Protein AF-A0A9D6KKL0-F1 (afdb_monomer_lite)

Radius of gyration: 24.65 Å; chains: 1; bounding box: 35×60×78 Å

Structure (mmCIF, N/CA/C/O backbone):
data_AF-A0A9D6KKL0-F1
#
_entry.id   AF-A0A9D6KKL0-F1
#
loop_
_atom_site.group_PDB
_atom_site.id
_atom_site.type_symbol
_atom_site.label_atom_id
_atom_site.label_alt_id
_atom_site.label_comp_id
_atom_site.label_asym_id
_atom_site.label_entity_id
_atom_site.label_seq_id
_atom_site.pdbx_PDB_ins_code
_atom_site.Cartn_x
_atom_site.Cartn_y
_atom_site.Cartn_z
_atom_site.occupancy
_atom_site.B_iso_or_equiv
_atom_site.auth_seq_id
_atom_site.auth_comp_id
_atom_site.auth_asym_id
_atom_site.auth_atom_id
_atom_site.pdbx_PDB_model_num
ATOM 1 N N . MET A 1 1 ? -2.395 -22.026 24.643 1.00 29.67 1 MET A N 1
ATOM 2 C CA . MET A 1 1 ? -3.433 -21.371 23.822 1.00 29.67 1 MET A CA 1
ATOM 3 C C . MET A 1 1 ? -2.713 -20.433 22.863 1.00 29.67 1 MET A C 1
ATOM 5 O O . MET A 1 1 ? -2.242 -19.392 23.290 1.00 29.67 1 MET A O 1
ATOM 9 N N . VAL A 1 2 ? -2.463 -20.875 21.628 1.00 21.95 2 VAL A N 1
ATOM 10 C CA . VAL A 1 2 ? -1.710 -20.103 20.623 1.00 21.95 2 VAL A CA 1
ATOM 11 C C . VAL A 1 2 ? -2.738 -19.468 19.701 1.00 21.95 2 VAL A C 1
ATOM 13 O O . VAL A 1 2 ? -3.424 -20.177 18.968 1.00 21.95 2 VAL A O 1
ATOM 16 N N . VAL A 1 3 ? -2.885 -18.146 19.779 1.00 23.23 3 VAL A N 1
ATOM 17 C CA . VAL A 1 3 ? -3.718 -17.389 18.842 1.00 23.23 3 VAL A CA 1
ATOM 18 C C . VAL A 1 3 ? -2.989 -17.387 17.504 1.00 23.23 3 VAL A C 1
ATOM 20 O O . VAL A 1 3 ? -1.985 -16.704 17.310 1.00 23.23 3 VAL A O 1
ATOM 23 N N . LEU A 1 4 ? -3.460 -18.243 16.603 1.00 23.06 4 LEU A N 1
ATOM 24 C CA . LEU A 1 4 ? -2.931 -18.411 15.260 1.00 23.06 4 LEU A CA 1
ATOM 25 C C . LEU A 1 4 ? -3.441 -17.245 14.393 1.00 23.06 4 LEU A C 1
ATOM 27 O O . LEU A 1 4 ? -4.450 -17.372 13.704 1.00 23.06 4 LEU A O 1
ATOM 31 N N . TRP A 1 5 ? -2.767 -16.093 14.422 1.00 31.16 5 TRP A N 1
ATOM 32 C CA . TRP A 1 5 ? -3.011 -15.026 13.443 1.00 31.16 5 TRP A CA 1
ATOM 33 C C . TRP A 1 5 ? -2.461 -15.457 12.082 1.00 31.16 5 TRP A C 1
ATOM 35 O O . TRP A 1 5 ? -1.355 -15.101 11.678 1.00 31.16 5 TRP A O 1
ATOM 45 N N . ARG A 1 6 ? -3.228 -16.281 11.368 1.00 32.72 6 ARG A N 1
ATOM 46 C CA . ARG A 1 6 ? -2.947 -16.636 9.980 1.00 32.72 6 ARG A CA 1
ATOM 47 C C . ARG A 1 6 ? -3.673 -15.640 9.088 1.00 32.72 6 ARG A C 1
ATOM 49 O O . ARG A 1 6 ? -4.784 -15.902 8.643 1.00 32.72 6 ARG A O 1
ATOM 56 N N . LEU A 1 7 ? -3.034 -14.502 8.816 1.00 40.28 7 LEU A N 1
ATOM 57 C CA . LEU A 1 7 ? -3.407 -13.739 7.630 1.00 40.28 7 LEU A CA 1
ATOM 58 C C . LEU A 1 7 ? -3.116 -14.632 6.410 1.00 40.28 7 LEU A C 1
ATOM 60 O O . LEU A 1 7 ? -2.005 -15.166 6.302 1.00 40.28 7 LEU A O 1
ATOM 64 N N . PRO A 1 8 ? -4.091 -14.859 5.519 1.00 46.53 8 PRO A N 1
ATOM 65 C CA . PRO A 1 8 ? -3.854 -15.576 4.277 1.00 46.53 8 PRO A CA 1
ATOM 66 C C . PRO A 1 8 ? -2.744 -14.865 3.498 1.00 46.53 8 PRO A C 1
ATOM 68 O O . PRO A 1 8 ? -2.734 -13.647 3.323 1.00 46.53 8 PRO A O 1
ATOM 71 N N . THR A 1 9 ? -1.745 -15.650 3.109 1.00 52.66 9 THR A N 1
ATOM 72 C CA . THR A 1 9 ? -0.509 -15.229 2.451 1.00 52.66 9 THR A CA 1
ATOM 73 C C . THR A 1 9 ? -0.804 -14.488 1.150 1.00 52.66 9 THR A C 1
ATOM 75 O O . THR A 1 9 ? -0.975 -15.101 0.100 1.00 52.66 9 THR A O 1
ATOM 78 N N . PHE A 1 10 ? -0.820 -13.158 1.209 1.00 51.19 10 PHE A N 1
ATOM 79 C CA . PHE A 1 10 ? -0.775 -12.309 0.027 1.00 51.19 10 PHE A CA 1
ATOM 80 C C . PHE A 1 10 ? 0.549 -12.553 -0.725 1.00 51.19 10 PHE A C 1
ATOM 82 O O . PHE A 1 10 ? 1.648 -12.253 -0.234 1.00 51.19 10 PHE A O 1
ATOM 89 N N . ALA A 1 11 ? 0.443 -13.158 -1.909 1.00 56.94 11 ALA A N 1
ATOM 90 C CA . ALA A 1 11 ? 1.577 -13.574 -2.720 1.00 56.94 11 ALA A CA 1
ATOM 91 C C . ALA A 1 11 ? 1.786 -12.609 -3.893 1.00 56.94 11 ALA A C 1
ATOM 93 O O . ALA A 1 11 ? 1.021 -12.593 -4.855 1.00 56.94 11 ALA A O 1
ATOM 94 N N . VAL A 1 12 ? 2.865 -11.830 -3.809 1.00 57.59 12 VAL A N 1
ATOM 95 C CA . VAL A 1 12 ? 3.412 -11.081 -4.946 1.00 57.59 12 VAL A CA 1
ATOM 96 C C . VAL A 1 12 ? 4.446 -11.958 -5.642 1.00 57.59 12 VAL A C 1
ATOM 98 O O . VAL A 1 12 ? 5.409 -12.391 -4.992 1.00 57.59 12 VAL A O 1
ATOM 101 N N . THR A 1 13 ? 4.262 -12.182 -6.942 1.00 59.88 13 THR A N 1
ATOM 102 C CA . THR A 1 13 ? 5.182 -12.936 -7.811 1.00 59.88 13 THR A CA 1
ATOM 103 C C . THR A 1 13 ? 6.078 -11.973 -8.590 1.00 59.88 13 THR A C 1
ATOM 105 O O . THR A 1 13 ? 5.620 -10.901 -8.978 1.00 59.88 13 THR A O 1
ATOM 108 N N . ILE A 1 14 ? 7.347 -12.347 -8.800 1.00 59.81 14 ILE A N 1
ATOM 109 C CA . ILE A 1 14 ? 8.337 -11.575 -9.568 1.00 59.81 14 ILE A CA 1
ATOM 110 C C . ILE A 1 14 ? 8.689 -12.348 -10.852 1.00 59.81 14 ILE A C 1
ATOM 112 O O . ILE A 1 14 ? 9.132 -13.490 -10.750 1.00 59.81 14 ILE A O 1
ATOM 116 N N . ALA A 1 15 ? 8.524 -11.732 -12.027 1.00 54.16 15 ALA A N 1
ATOM 117 C CA . ALA A 1 15 ? 9.092 -12.192 -13.314 1.00 54.16 15 ALA A CA 1
ATOM 118 C C . ALA A 1 15 ? 10.421 -11.447 -13.609 1.00 54.16 15 ALA A C 1
ATOM 120 O O . ALA A 1 15 ? 10.670 -10.441 -12.952 1.00 54.16 15 ALA A O 1
ATOM 121 N N . TYR A 1 16 ? 11.317 -11.915 -14.493 1.00 38.97 16 TYR A N 1
ATOM 122 C CA . TYR A 1 16 ? 12.711 -11.415 -14.588 1.00 38.97 16 TYR A CA 1
ATOM 123 C C . TYR A 1 16 ? 13.172 -10.945 -15.996 1.00 38.97 16 TYR A C 1
ATOM 125 O O . TYR A 1 16 ? 13.195 -11.781 -16.889 1.00 38.97 16 TYR A O 1
ATOM 133 N N . PHE A 1 17 ? 13.607 -9.666 -16.135 1.00 32.25 17 PHE A N 1
ATOM 134 C CA . PHE A 1 17 ? 14.788 -9.040 -16.823 1.00 32.25 17 PHE A CA 1
ATOM 135 C C . PHE A 1 17 ? 14.712 -7.471 -16.975 1.00 32.25 17 PHE A C 1
ATOM 137 O O . PHE A 1 17 ? 13.741 -6.945 -17.476 1.00 32.25 17 PHE A O 1
ATOM 144 N N . GLY A 1 18 ? 15.740 -6.693 -16.562 1.00 38.53 18 GLY A N 1
ATOM 145 C CA . GLY A 1 18 ? 16.124 -5.345 -17.104 1.00 38.53 18 GLY A CA 1
ATOM 146 C C . GLY A 1 18 ? 15.301 -4.056 -16.826 1.00 38.53 18 GLY A C 1
ATOM 147 O O . GLY A 1 18 ? 14.309 -3.827 -17.474 1.00 38.53 18 GLY A O 1
ATOM 148 N N . GLY A 1 19 ? 15.717 -3.135 -15.937 1.00 39.06 19 GLY A N 1
ATOM 149 C CA . GLY A 1 19 ? 14.962 -1.939 -15.458 1.00 39.06 19 GLY A CA 1
ATOM 150 C C . GLY A 1 19 ? 14.214 -1.029 -16.468 1.00 39.06 19 GLY A C 1
ATOM 151 O O . GLY A 1 19 ? 14.667 -0.785 -17.580 1.00 39.06 19 GLY A O 1
ATOM 152 N N . GLY A 1 20 ? 13.059 -0.492 -16.051 1.00 43.09 20 GLY A N 1
ATOM 153 C CA . GLY A 1 20 ? 12.139 0.268 -16.901 1.00 43.09 20 GLY A CA 1
ATOM 154 C C . GLY A 1 20 ? 11.106 1.088 -16.111 1.00 43.09 20 GLY A C 1
ATOM 155 O O . GLY A 1 20 ? 11.245 1.356 -14.914 1.00 43.09 20 GLY A O 1
ATOM 156 N N . LYS A 1 21 ? 10.056 1.538 -16.802 1.00 55.31 21 LYS A N 1
ATOM 157 C CA . LYS A 1 21 ? 9.022 2.419 -16.247 1.00 55.31 21 LYS A CA 1
ATOM 158 C C . LYS A 1 21 ? 7.990 1.585 -15.488 1.00 55.31 21 LYS A C 1
ATOM 160 O O . LYS A 1 21 ? 7.211 0.889 -16.125 1.00 55.31 21 LYS A O 1
ATOM 165 N N . GLY A 1 22 ? 7.956 1.732 -14.160 1.00 62.62 22 GLY A N 1
ATOM 166 C CA . GLY A 1 22 ? 6.882 1.255 -13.280 1.00 62.62 22 GLY A CA 1
ATOM 167 C C . GLY A 1 22 ? 5.487 1.509 -13.869 1.00 62.62 22 GLY A C 1
ATOM 168 O O . GLY A 1 22 ? 4.967 2.611 -13.706 1.00 62.62 22 GLY A O 1
ATOM 169 N N . LYS A 1 23 ? 4.891 0.535 -14.562 1.00 81.81 23 LYS A N 1
ATOM 170 C CA . LYS A 1 23 ? 3.552 0.622 -15.159 1.00 81.81 23 LYS A CA 1
ATOM 171 C C . LYS A 1 23 ? 2.651 -0.354 -14.429 1.00 81.81 23 LYS A C 1
ATOM 173 O O . LYS A 1 23 ? 2.806 -1.560 -14.568 1.00 81.81 23 LYS A O 1
ATOM 178 N N . TRP A 1 24 ? 1.715 0.168 -13.650 1.00 89.56 24 TRP A N 1
ATOM 179 C CA . TRP A 1 24 ? 0.677 -0.658 -13.049 1.00 89.56 24 TRP A CA 1
ATOM 180 C C . TRP A 1 24 ? -0.440 -0.868 -14.067 1.00 89.56 24 TRP A C 1
ATOM 182 O O . TRP A 1 24 ? -1.018 0.102 -14.562 1.00 89.56 24 TRP A O 1
ATOM 192 N N . VAL A 1 25 ? -0.692 -2.126 -14.419 1.00 91.38 25 VAL A N 1
ATOM 193 C CA . VAL A 1 25 ? -1.748 -2.527 -15.347 1.00 91.38 25 VAL A CA 1
ATOM 194 C C . VAL A 1 25 ? -2.877 -3.136 -14.537 1.00 91.38 25 VAL A C 1
ATOM 196 O O . VAL A 1 25 ? -2.724 -4.203 -13.949 1.00 91.38 25 VAL A O 1
ATOM 199 N N . GLU A 1 26 ? -3.999 -2.427 -14.501 1.00 92.31 26 GLU A N 1
ATOM 200 C CA . GLU A 1 26 ? -5.205 -2.857 -13.802 1.00 92.31 26 GLU A CA 1
ATOM 201 C C . GLU A 1 26 ? -5.784 -4.138 -14.413 1.00 92.31 26 GLU A C 1
ATOM 203 O O . GLU A 1 26 ? -5.869 -4.273 -15.635 1.00 92.31 26 GLU A O 1
ATOM 208 N N . ARG A 1 27 ? -6.238 -5.055 -13.556 1.00 93.12 27 ARG A N 1
ATOM 209 C CA . ARG A 1 27 ? -7.004 -6.246 -13.926 1.00 93.12 27 ARG A CA 1
ATOM 210 C C . ARG A 1 27 ? -7.976 -6.661 -12.819 1.00 93.12 27 ARG A C 1
ATOM 212 O O . ARG A 1 27 ? -7.909 -6.214 -11.672 1.00 93.12 27 ARG A O 1
ATOM 219 N N . SER A 1 28 ? -8.893 -7.557 -13.159 1.00 92.00 28 SER A N 1
ATOM 220 C CA . SER A 1 28 ? -9.767 -8.195 -12.173 1.00 92.00 28 SER A CA 1
ATOM 221 C C . SER A 1 28 ? -9.003 -9.238 -11.352 1.00 92.00 28 SER A C 1
ATOM 223 O O . SER A 1 28 ? -8.032 -9.831 -11.835 1.00 92.00 28 SER A O 1
ATOM 225 N N . PHE A 1 29 ? -9.454 -9.469 -10.117 1.00 89.31 29 PHE A N 1
ATOM 226 C CA . PHE A 1 29 ? -8.992 -10.598 -9.310 1.00 89.31 29 PHE A CA 1
ATOM 227 C C . PHE A 1 29 ? -9.350 -11.922 -9.994 1.00 89.31 29 PHE A C 1
ATOM 229 O O . PHE A 1 29 ? -10.426 -12.055 -10.581 1.00 89.31 29 PHE A O 1
ATOM 236 N N . THR A 1 30 ? -8.449 -12.897 -9.921 1.00 89.31 30 THR A N 1
ATOM 237 C CA . THR A 1 30 ? -8.727 -14.270 -10.366 1.00 89.31 30 THR A CA 1
ATOM 238 C C . THR A 1 30 ? -9.423 -15.070 -9.261 1.00 89.31 30 THR A C 1
ATOM 240 O O . THR A 1 30 ? -9.389 -14.690 -8.096 1.00 89.31 30 THR A O 1
ATOM 243 N N . ALA A 1 31 ? -10.028 -16.215 -9.598 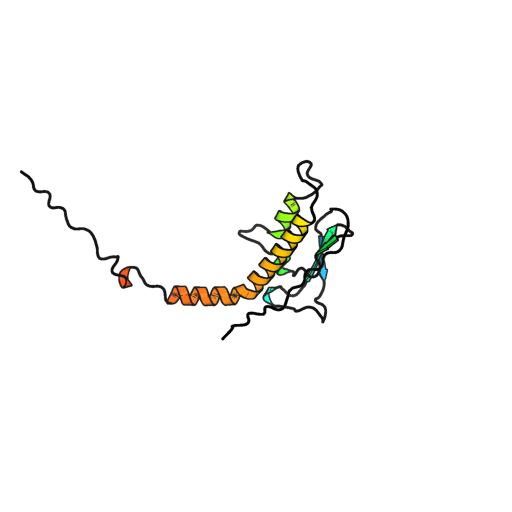1.00 86.06 31 ALA A N 1
ATOM 244 C CA . ALA A 1 31 ? -10.696 -17.075 -8.611 1.00 86.06 31 ALA A CA 1
ATOM 245 C C . ALA A 1 31 ? -9.744 -17.655 -7.543 1.00 86.06 31 ALA A C 1
ATOM 247 O O . ALA A 1 31 ? -10.190 -18.045 -6.468 1.00 86.06 31 ALA A O 1
ATOM 248 N N . ALA A 1 32 ? -8.441 -17.722 -7.836 1.00 84.25 32 ALA A N 1
ATOM 249 C CA . ALA A 1 32 ? -7.419 -18.180 -6.896 1.00 84.25 32 ALA A CA 1
ATOM 250 C C . ALA A 1 32 ? -6.915 -17.059 -5.966 1.00 84.25 32 ALA A C 1
ATOM 252 O O . ALA A 1 32 ? -6.203 -17.329 -4.999 1.00 84.25 32 ALA A O 1
ATOM 253 N N . GLU A 1 33 ? -7.248 -15.802 -6.265 1.00 83.94 33 GLU A N 1
ATOM 254 C CA . GLU A 1 33 ? -6.818 -14.633 -5.508 1.00 83.94 33 GLU A CA 1
ATOM 255 C C . GLU A 1 33 ? -7.893 -14.210 -4.515 1.00 83.94 33 GLU A C 1
ATOM 257 O O . GLU A 1 33 ? -9.086 -14.185 -4.812 1.00 83.94 33 GLU A O 1
ATOM 262 N N . GLN A 1 34 ? -7.463 -13.814 -3.322 1.00 83.25 34 GLN A N 1
ATOM 263 C CA . GLN A 1 34 ? -8.384 -13.288 -2.333 1.00 83.25 34 GLN A CA 1
ATOM 264 C C . GLN A 1 34 ? -8.656 -11.806 -2.586 1.00 83.25 34 GLN A C 1
ATOM 266 O O . GLN A 1 34 ? -7.745 -10.977 -2.545 1.00 83.25 34 GLN A O 1
ATOM 271 N N . ALA A 1 35 ? -9.926 -11.469 -2.789 1.00 86.06 35 ALA A N 1
ATOM 272 C CA . ALA A 1 35 ? -10.388 -10.091 -2.816 1.00 86.06 35 ALA A CA 1
ATOM 273 C C . ALA A 1 35 ? -10.729 -9.640 -1.388 1.00 86.06 35 ALA A C 1
ATOM 275 O O . ALA A 1 35 ? -11.772 -9.998 -0.843 1.00 86.06 35 ALA A O 1
ATOM 276 N N . ILE A 1 36 ? -9.839 -8.863 -0.768 1.00 90.50 36 ILE A N 1
ATOM 277 C CA . ILE A 1 36 ? -10.126 -8.194 0.506 1.00 90.50 36 ILE A CA 1
ATOM 278 C C . ILE A 1 36 ? -10.708 -6.809 0.192 1.00 90.50 36 ILE A C 1
ATOM 280 O O . ILE A 1 36 ? -10.057 -6.052 -0.529 1.00 90.50 36 ILE A O 1
ATOM 284 N N . PRO A 1 37 ? -11.880 -6.420 0.735 1.00 92.50 37 PRO A N 1
ATOM 285 C CA . PRO A 1 37 ? -12.490 -5.115 0.450 1.00 92.50 37 PRO A CA 1
ATOM 286 C C . PRO A 1 37 ? -11.543 -3.925 0.677 1.00 92.50 37 PRO A C 1
ATOM 288 O O . PRO A 1 37 ? -11.482 -3.004 -0.139 1.00 92.50 37 PRO A O 1
ATOM 291 N N . ALA A 1 38 ? -10.722 -3.992 1.731 1.00 92.69 38 ALA A N 1
ATOM 292 C CA . ALA A 1 38 ? -9.718 -2.982 2.071 1.00 92.69 38 ALA A CA 1
ATOM 293 C C . ALA A 1 38 ? -8.598 -2.806 1.026 1.00 92.69 38 ALA A C 1
ATOM 295 O O . ALA A 1 38 ? -7.872 -1.814 1.049 1.00 92.69 38 ALA A O 1
ATOM 296 N N . TRP A 1 39 ? -8.443 -3.745 0.094 1.00 94.25 39 TRP A N 1
ATOM 297 C CA . TRP A 1 39 ? -7.478 -3.669 -1.005 1.00 94.25 39 TRP A CA 1
ATOM 298 C C . TRP A 1 39 ? -8.041 -2.998 -2.266 1.00 94.25 39 TRP A C 1
ATOM 300 O O . TRP A 1 39 ? -7.280 -2.636 -3.170 1.00 94.25 39 TRP A O 1
ATOM 310 N N . GLY A 1 40 ? -9.351 -2.748 -2.289 1.00 93.31 40 GLY A N 1
ATOM 311 C CA . GLY A 1 40 ? -10.070 -2.156 -3.410 1.00 93.31 40 GLY A CA 1
ATOM 312 C C . GLY A 1 40 ? -10.658 -3.188 -4.376 1.00 93.31 40 GLY A C 1
ATOM 313 O O . GLY A 1 40 ? -10.396 -4.383 -4.263 1.00 93.31 40 GLY A O 1
ATOM 314 N N . PRO A 1 41 ? -11.463 -2.726 -5.349 1.00 93.88 41 PRO A N 1
ATOM 315 C CA . PRO A 1 41 ? -12.210 -3.590 -6.268 1.00 93.88 41 PRO A CA 1
ATOM 316 C C . PRO A 1 41 ? -11.343 -4.265 -7.341 1.00 93.88 41 PRO A C 1
ATOM 318 O O . PRO A 1 41 ? -11.818 -5.143 -8.062 1.00 93.88 41 PRO A O 1
ATOM 321 N N . ARG A 1 42 ? -10.089 -3.831 -7.494 1.00 93.75 42 ARG A N 1
ATOM 322 C CA . ARG A 1 42 ? -9.185 -4.245 -8.569 1.00 93.75 42 ARG A CA 1
ATOM 323 C C . ARG A 1 42 ? -7.818 -4.623 -8.015 1.00 93.75 42 ARG A C 1
ATOM 325 O O . ARG A 1 42 ? -7.371 -4.100 -6.992 1.00 93.75 42 ARG A O 1
ATOM 332 N N . THR A 1 43 ? -7.118 -5.461 -8.765 1.00 94.12 43 THR A N 1
ATOM 333 C CA . THR A 1 43 ? -5.688 -5.717 -8.592 1.00 94.12 43 THR A CA 1
ATOM 334 C C . THR A 1 43 ? -4.957 -5.361 -9.878 1.00 94.12 43 THR A C 1
ATOM 336 O O . THR A 1 43 ? -5.574 -4.932 -10.850 1.00 94.12 43 THR A O 1
ATOM 339 N N . GLY A 1 44 ? -3.640 -5.458 -9.902 1.00 91.56 44 GLY A N 1
ATOM 340 C CA . GLY A 1 44 ? -2.888 -5.143 -11.100 1.00 91.56 44 GLY A CA 1
ATOM 341 C C . GLY A 1 44 ? -1.467 -5.643 -11.053 1.00 91.56 44 GLY A C 1
ATOM 342 O O . GLY A 1 44 ? -0.903 -5.890 -9.988 1.00 91.56 44 GLY A O 1
ATOM 343 N N . ASP A 1 45 ? -0.889 -5.764 -12.234 1.00 91.75 45 ASP A N 1
ATOM 344 C CA . ASP A 1 45 ? 0.487 -6.196 -12.391 1.00 91.75 45 ASP A CA 1
ATOM 345 C C . ASP A 1 45 ? 1.353 -4.955 -12.599 1.00 91.75 45 ASP A C 1
ATOM 347 O O . ASP A 1 45 ? 1.122 -4.142 -13.498 1.00 91.75 45 ASP A O 1
ATOM 351 N N . LEU A 1 46 ? 2.322 -4.765 -11.708 1.00 89.56 46 LEU A N 1
ATOM 352 C CA . LEU A 1 46 ? 3.232 -3.631 -11.732 1.00 89.56 46 LEU A CA 1
ATOM 353 C C . LEU A 1 46 ? 4.504 -4.007 -12.475 1.00 89.56 46 LEU A C 1
ATOM 355 O 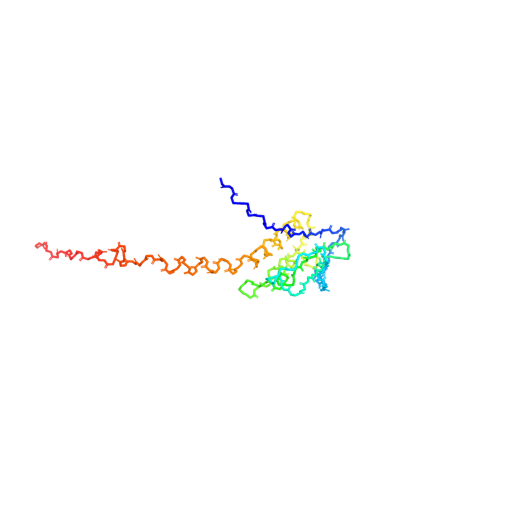O . LEU A 1 46 ? 5.417 -4.598 -11.903 1.00 89.56 46 LEU A O 1
ATOM 359 N N . TYR A 1 47 ? 4.578 -3.603 -13.730 1.00 84.06 47 TYR A N 1
ATOM 360 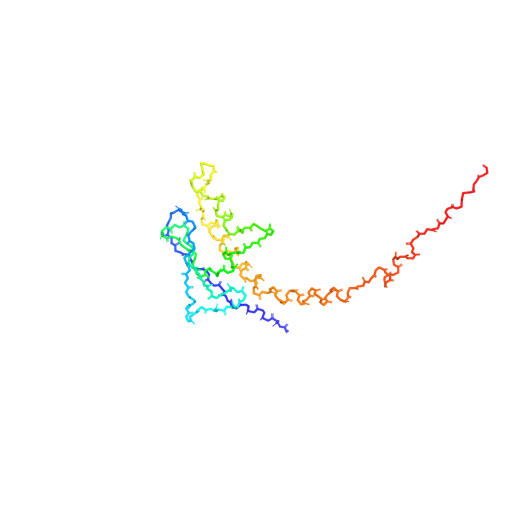C CA . TYR A 1 47 ? 5.742 -3.790 -14.579 1.00 84.06 47 TYR A CA 1
ATOM 361 C C . TYR A 1 47 ? 6.841 -2.837 -14.144 1.00 84.06 47 TYR A C 1
ATOM 363 O O . TYR A 1 47 ? 6.697 -1.627 -14.279 1.00 84.06 47 TYR A O 1
ATOM 371 N N . ILE A 1 48 ? 7.944 -3.371 -13.631 1.00 80.19 48 ILE A N 1
ATOM 372 C CA . ILE A 1 48 ? 9.177 -2.601 -13.460 1.00 80.19 48 ILE A CA 1
ATOM 373 C C . ILE A 1 48 ? 9.820 -2.376 -14.818 1.00 80.19 48 ILE A C 1
ATOM 375 O O . ILE A 1 48 ? 10.464 -1.360 -15.014 1.00 80.19 48 ILE A O 1
ATOM 379 N N . ASN A 1 49 ? 9.626 -3.291 -15.759 1.00 73.94 49 ASN A N 1
ATOM 380 C CA . ASN A 1 49 ? 10.062 -3.217 -17.146 1.00 73.94 49 ASN A CA 1
ATOM 381 C C . ASN A 1 49 ? 9.278 -4.268 -17.965 1.00 73.94 49 ASN A C 1
ATOM 383 O O . ASN A 1 49 ? 8.383 -4.896 -17.397 1.00 73.94 49 ASN A O 1
ATOM 387 N N . PRO A 1 50 ? 9.560 -4.464 -19.267 1.00 72.62 50 PRO A N 1
ATOM 388 C CA . PRO A 1 50 ? 8.829 -5.445 -20.068 1.00 72.62 50 PRO A CA 1
ATOM 389 C C . PRO A 1 50 ? 8.883 -6.894 -19.548 1.00 72.62 50 PRO A C 1
ATOM 391 O O . PRO A 1 50 ? 7.888 -7.598 -19.694 1.00 72.62 50 PRO A O 1
ATOM 394 N N . ASP A 1 51 ? 9.971 -7.316 -18.893 1.00 71.25 51 ASP A N 1
ATOM 395 C CA . ASP A 1 51 ? 10.193 -8.718 -18.493 1.00 71.25 51 ASP A CA 1
ATOM 396 C C . ASP A 1 51 ? 10.053 -8.964 -16.969 1.00 71.25 51 ASP A C 1
ATOM 398 O O . ASP A 1 51 ? 9.976 -10.102 -16.505 1.00 71.25 51 ASP A O 1
ATOM 402 N N . VAL A 1 52 ? 10.005 -7.899 -16.162 1.00 77.44 52 VAL A N 1
ATOM 403 C CA . VAL A 1 52 ? 9.893 -7.874 -14.697 1.00 77.44 52 VAL A CA 1
ATOM 404 C C . VAL A 1 52 ? 8.621 -7.175 -14.298 1.00 77.44 52 VAL A C 1
ATOM 406 O O . VAL A 1 52 ? 8.441 -5.975 -14.522 1.00 77.44 52 VAL A O 1
ATOM 409 N N . LEU A 1 53 ? 7.807 -7.895 -13.542 1.00 84.50 53 LEU A N 1
ATOM 410 C CA . LEU A 1 53 ? 6.640 -7.341 -12.886 1.00 84.50 53 LEU A CA 1
ATOM 411 C C . LEU A 1 53 ? 6.512 -7.851 -11.457 1.00 84.50 53 LEU A C 1
ATOM 413 O O . LEU A 1 53 ? 6.999 -8.931 -11.127 1.00 84.50 53 LEU A O 1
ATOM 417 N N . PHE A 1 54 ? 5.827 -7.069 -10.632 1.00 88.81 54 PHE A N 1
ATOM 418 C CA . PHE A 1 54 ? 5.209 -7.526 -9.398 1.00 88.81 54 PHE A CA 1
ATOM 419 C C . PHE A 1 54 ? 3.744 -7.826 -9.694 1.00 88.81 54 PHE A C 1
ATOM 421 O O . PHE A 1 54 ? 2.973 -6.909 -9.979 1.00 88.81 54 PHE A O 1
ATOM 428 N N . ALA A 1 55 ? 3.373 -9.101 -9.653 1.00 88.94 55 ALA A N 1
ATOM 429 C CA . ALA A 1 55 ? 2.003 -9.519 -9.916 1.00 88.94 55 ALA A CA 1
ATOM 430 C C . ALA A 1 55 ? 1.108 -9.261 -8.702 1.00 88.94 55 ALA A C 1
ATOM 432 O O . ALA A 1 55 ? 1.577 -9.292 -7.558 1.00 88.94 55 ALA A O 1
ATOM 433 N N . ASN A 1 56 ? -0.189 -9.106 -8.957 1.00 90.94 56 ASN A N 1
ATOM 434 C CA . ASN A 1 56 ? -1.232 -9.106 -7.927 1.00 90.94 56 ASN A CA 1
ATOM 435 C C . ASN A 1 56 ? -1.130 -7.920 -6.949 1.00 90.94 56 ASN A C 1
ATOM 437 O O . ASN A 1 56 ? -1.504 -8.054 -5.789 1.00 90.94 56 ASN A O 1
ATOM 441 N N . VAL A 1 57 ? -0.609 -6.767 -7.370 1.00 93.12 57 VAL A N 1
ATOM 442 C CA . VAL A 1 57 ? -0.519 -5.563 -6.531 1.00 93.12 57 VAL A CA 1
ATOM 443 C C . VAL A 1 57 ? -1.899 -4.903 -6.447 1.00 93.12 57 VAL A C 1
ATOM 445 O O . VAL A 1 57 ? -2.378 -4.398 -7.468 1.00 93.12 57 VAL A O 1
ATOM 448 N N . PRO A 1 58 ? -2.542 -4.840 -5.265 1.00 95.06 58 PRO A N 1
ATOM 449 C CA . PRO A 1 58 ? -3.893 -4.320 -5.181 1.00 95.06 58 PRO A CA 1
ATOM 450 C C . PRO A 1 58 ? -3.977 -2.824 -5.461 1.00 95.06 58 PRO A C 1
ATOM 452 O O . PRO A 1 58 ? -3.047 -2.066 -5.172 1.00 95.06 58 PRO A O 1
ATOM 455 N N . GLN A 1 59 ? -5.124 -2.384 -5.976 1.00 94.56 59 GLN A N 1
ATOM 456 C CA . GLN A 1 59 ? -5.321 -0.999 -6.395 1.00 94.56 59 GLN A CA 1
ATOM 457 C C . GLN A 1 59 ? -5.070 -0.004 -5.255 1.00 94.56 59 GLN A C 1
ATOM 459 O O . GLN A 1 59 ? -4.310 0.948 -5.439 1.00 94.56 59 GLN A O 1
ATOM 464 N N . ARG A 1 60 ? -5.641 -0.236 -4.063 1.00 95.56 60 ARG A N 1
ATOM 465 C CA . ARG A 1 60 ? -5.460 0.681 -2.920 1.00 95.56 60 ARG A CA 1
ATOM 466 C C . ARG A 1 60 ? -4.030 0.693 -2.391 1.00 95.56 60 ARG A C 1
ATOM 468 O O . ARG A 1 60 ? -3.596 1.705 -1.862 1.00 95.56 60 ARG A O 1
ATOM 475 N N . VAL A 1 61 ? -3.274 -0.389 -2.586 1.00 95.81 61 VAL A N 1
ATOM 476 C CA . VAL A 1 61 ? -1.847 -0.452 -2.234 1.00 95.81 61 VAL A CA 1
ATOM 477 C C . VAL A 1 61 ? -1.015 0.368 -3.219 1.00 95.81 61 VAL A C 1
ATOM 479 O O . VAL A 1 61 ? -0.149 1.136 -2.806 1.00 95.81 61 VAL A O 1
ATOM 482 N N . TRP A 1 62 ? -1.294 0.260 -4.521 1.00 94.19 62 TRP A N 1
ATOM 483 C CA . TRP A 1 62 ? -0.638 1.075 -5.550 1.00 94.19 62 TRP A CA 1
ATOM 484 C C . TRP A 1 62 ? -0.945 2.574 -5.415 1.00 94.19 62 TRP A C 1
ATOM 486 O O . TRP A 1 62 ? -0.083 3.422 -5.661 1.00 94.19 62 TRP A O 1
ATOM 496 N N . GLN A 1 63 ? -2.174 2.897 -5.015 1.00 93.94 63 GLN A N 1
ATOM 497 C CA . GLN A 1 63 ? -2.652 4.260 -4.782 1.00 93.94 63 GLN A CA 1
ATOM 498 C C . GLN A 1 63 ? -2.371 4.765 -3.362 1.00 93.94 63 GLN A C 1
ATOM 500 O O . GLN A 1 63 ? -2.774 5.875 -3.040 1.00 93.94 63 GLN A O 1
ATOM 505 N N . TYR A 1 64 ? -1.698 3.980 -2.516 1.00 95.38 64 TYR A N 1
ATOM 506 C CA . TYR A 1 64 ? -1.492 4.347 -1.122 1.00 95.38 64 TYR A CA 1
ATOM 507 C C . TYR A 1 64 ? -0.642 5.616 -0.992 1.00 95.38 64 TYR A C 1
ATOM 509 O O . TYR A 1 64 ? 0.477 5.701 -1.518 1.00 95.38 64 TYR A O 1
ATOM 517 N N . GLU A 1 65 ? -1.168 6.576 -0.235 1.00 93.94 65 GLU A N 1
ATOM 518 C CA . GLU A 1 65 ? -0.529 7.853 0.054 1.00 93.94 65 GLU A CA 1
ATOM 519 C C . GLU A 1 65 ? -0.344 8.030 1.559 1.00 93.94 65 GLU A C 1
ATOM 521 O O . GLU A 1 65 ? -1.239 7.742 2.350 1.00 93.94 65 GLU A O 1
ATOM 526 N N . LEU A 1 66 ? 0.828 8.530 1.953 1.00 91.88 66 LEU A N 1
ATOM 527 C CA . LEU A 1 66 ? 1.124 8.914 3.329 1.00 91.88 66 LEU A CA 1
ATOM 528 C C . LEU A 1 66 ? 1.443 10.409 3.347 1.00 91.88 66 LEU A C 1
ATOM 530 O O . LEU A 1 66 ? 2.426 10.835 2.741 1.00 91.88 66 LEU A O 1
ATOM 534 N N . GLY A 1 67 ? 0.587 11.212 3.983 1.00 89.06 67 GLY A N 1
ATOM 535 C CA . GLY A 1 67 ? 0.735 12.673 4.004 1.00 89.06 67 GLY A CA 1
ATOM 536 C C . GLY A 1 67 ? 0.711 13.317 2.609 1.00 89.06 67 GLY A C 1
ATOM 537 O O . GLY A 1 67 ? 1.458 14.259 2.364 1.00 89.06 67 GLY A O 1
ATO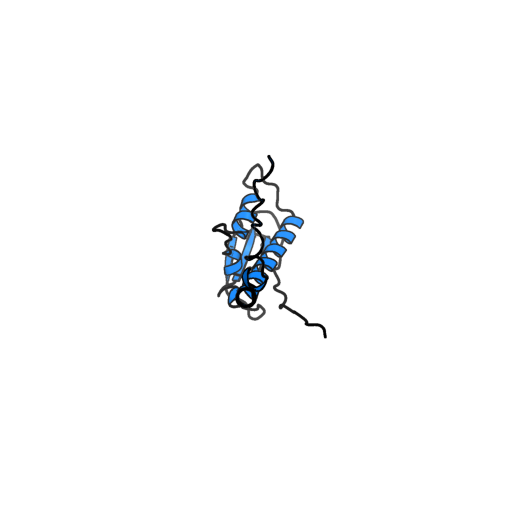M 538 N N . GLY A 1 68 ? -0.077 12.767 1.675 1.00 88.75 68 GLY A N 1
ATOM 539 C CA . GLY A 1 68 ? -0.155 13.225 0.278 1.00 88.75 68 GLY A CA 1
ATOM 540 C C . GLY A 1 68 ? 0.982 12.736 -0.629 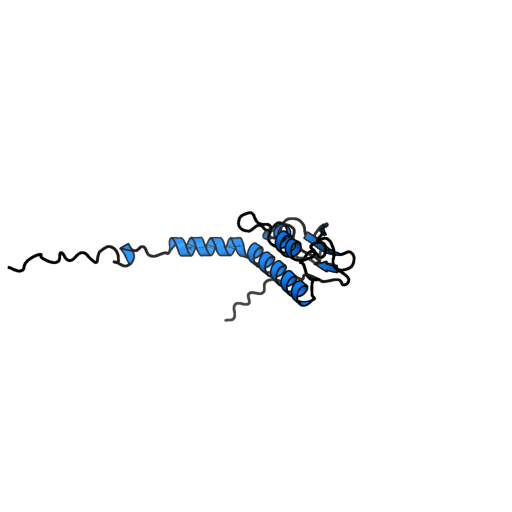1.00 88.75 68 GLY A C 1
ATOM 541 O O . GLY A 1 68 ? 1.052 13.112 -1.798 1.00 88.75 68 GLY A O 1
ATOM 542 N N . TYR A 1 69 ? 1.887 11.892 -0.122 1.00 88.44 69 TYR A N 1
ATOM 543 C CA . TYR A 1 69 ? 2.964 11.311 -0.922 1.00 88.44 69 TYR A CA 1
ATOM 544 C C . TYR A 1 69 ? 2.635 9.877 -1.353 1.00 88.44 69 TYR A C 1
ATOM 546 O O . TYR A 1 69 ? 2.494 9.008 -0.488 1.00 88.44 69 TYR A O 1
ATOM 554 N N . PRO A 1 70 ? 2.601 9.575 -2.667 1.00 90.56 70 PRO A N 1
ATOM 555 C CA . PRO A 1 70 ? 2.344 8.223 -3.152 1.00 90.56 70 PRO A CA 1
ATOM 556 C C . PRO A 1 70 ? 3.572 7.338 -2.939 1.00 90.56 70 PRO A C 1
ATOM 558 O O . PRO A 1 70 ? 4.557 7.419 -3.681 1.00 90.56 70 PRO A O 1
ATOM 561 N N . VAL A 1 71 ? 3.503 6.483 -1.918 1.00 92.44 71 VAL A N 1
ATOM 562 C CA . VAL A 1 71 ? 4.657 5.779 -1.335 1.00 92.44 71 VAL A CA 1
ATOM 563 C C . VAL A 1 71 ? 5.387 4.930 -2.376 1.00 92.44 71 VAL A C 1
ATOM 565 O O . VAL A 1 71 ? 6.582 5.118 -2.615 1.00 92.44 71 VAL A O 1
ATOM 568 N N . LEU A 1 72 ? 4.666 4.031 -3.056 1.00 91.50 72 LEU A N 1
ATOM 569 C CA . LEU A 1 72 ? 5.268 3.112 -4.027 1.00 91.50 72 LEU A CA 1
ATOM 570 C C . LEU A 1 72 ? 5.772 3.836 -5.282 1.00 91.50 72 LEU A C 1
ATOM 572 O O . LEU A 1 72 ? 6.863 3.536 -5.772 1.00 91.50 72 LEU A O 1
ATOM 576 N N . LYS A 1 73 ? 5.017 4.828 -5.775 1.00 88.06 73 LYS A N 1
ATOM 577 C CA . LYS A 1 73 ? 5.394 5.620 -6.958 1.00 88.06 73 LYS A CA 1
ATOM 578 C C . LYS A 1 73 ? 6.669 6.420 -6.701 1.00 88.06 73 LYS A C 1
ATOM 580 O O . LYS A 1 73 ? 7.563 6.428 -7.544 1.00 88.06 73 LYS A O 1
ATOM 585 N N . LYS A 1 74 ? 6.779 7.062 -5.533 1.00 87.25 74 LYS A N 1
ATOM 586 C CA . LYS A 1 74 ? 7.974 7.821 -5.137 1.00 87.25 74 LYS A CA 1
ATOM 587 C C . LYS A 1 74 ? 9.182 6.913 -4.935 1.00 87.25 74 LYS A C 1
ATOM 589 O O . LYS A 1 74 ? 10.253 7.233 -5.442 1.00 87.25 74 LYS A O 1
ATOM 594 N N . TRP A 1 75 ? 9.010 5.766 -4.274 1.00 89.75 75 TRP A N 1
ATOM 595 C CA . TRP A 1 75 ? 10.110 4.822 -4.060 1.00 89.75 75 TRP A CA 1
ATOM 596 C C . TRP A 1 75 ? 10.736 4.345 -5.375 1.00 89.75 75 TRP A C 1
ATOM 598 O O . TRP A 1 75 ? 11.965 4.297 -5.481 1.00 89.75 75 TRP A O 1
ATOM 608 N N . LEU A 1 76 ? 9.897 4.031 -6.374 1.00 85.88 76 LEU A N 1
ATOM 609 C CA . LEU A 1 76 ? 10.348 3.677 -7.723 1.00 85.88 76 LEU A CA 1
ATOM 610 C C . LEU A 1 76 ? 10.946 4.878 -8.457 1.00 85.88 76 LEU A C 1
ATOM 612 O O . LEU A 1 76 ? 11.962 4.735 -9.131 1.00 85.88 76 LEU A O 1
ATOM 616 N N . GLY A 1 77 ? 10.340 6.060 -8.309 1.00 80.06 77 GLY A N 1
ATOM 617 C CA . GLY A 1 77 ? 10.803 7.305 -8.918 1.00 80.06 77 GLY A CA 1
ATOM 618 C C . GLY A 1 77 ? 12.257 7.643 -8.580 1.00 80.06 77 GLY A C 1
ATOM 619 O O . GLY A 1 77 ? 13.009 7.999 -9.478 1.00 80.06 77 GLY A O 1
ATOM 620 N N . TYR A 1 78 ? 12.670 7.443 -7.325 1.00 80.56 78 TYR A N 1
ATOM 621 C CA . TYR A 1 78 ? 14.045 7.684 -6.855 1.00 80.56 78 TYR A CA 1
ATOM 622 C C . TYR A 1 78 ? 15.074 6.626 -7.275 1.00 80.56 78 TYR A C 1
ATOM 624 O O . TYR A 1 78 ? 16.215 6.672 -6.830 1.00 80.56 78 TYR A O 1
ATOM 632 N N . ARG A 1 79 ? 14.674 5.611 -8.043 1.00 77.12 79 ARG A N 1
ATOM 633 C CA . ARG A 1 79 ? 15.551 4.512 -8.485 1.00 77.12 79 ARG A CA 1
ATOM 634 C C . ARG A 1 79 ? 15.475 4.308 -9.997 1.00 77.12 79 ARG A C 1
ATOM 636 O O . ARG A 1 79 ? 15.747 3.220 -10.500 1.00 77.12 79 ARG A O 1
ATOM 643 N N . ARG A 1 80 ? 15.050 5.343 -10.723 1.00 68.56 80 ARG A N 1
ATOM 644 C CA . ARG A 1 80 ? 14.911 5.314 -12.178 1.00 68.56 80 ARG A CA 1
ATOM 645 C C . ARG A 1 80 ? 16.269 5.441 -12.844 1.00 68.56 80 ARG A C 1
ATOM 647 O O . ARG A 1 80 ? 16.969 6.410 -12.617 1.00 68.56 80 ARG A O 1
ATOM 654 N N . THR A 1 81 ? 16.573 4.532 -13.759 1.00 57.94 81 THR A N 1
ATOM 655 C CA . THR A 1 81 ? 17.809 4.527 -14.559 1.00 57.94 81 THR A CA 1
ATOM 656 C C . THR A 1 81 ? 17.956 5.719 -15.516 1.00 57.94 81 THR A C 1
ATOM 658 O O . THR A 1 81 ? 19.024 5.900 -16.083 1.00 57.94 81 THR A O 1
ATOM 661 N N . GLU A 1 82 ? 16.897 6.513 -15.727 1.00 57.56 82 GLU A N 1
ATOM 662 C CA . GLU A 1 82 ? 16.928 7.754 -16.525 1.00 57.56 82 GLU A CA 1
ATOM 663 C C . GLU A 1 82 ? 17.566 8.929 -15.764 1.00 57.56 82 GLU A C 1
ATOM 665 O O . GLU A 1 82 ? 17.999 9.895 -16.386 1.00 57.56 82 GLU A O 1
ATOM 670 N N . ASP A 1 83 ? 17.617 8.861 -14.430 1.00 61.56 83 ASP A N 1
ATOM 671 C CA . ASP A 1 83 ? 18.371 9.814 -13.622 1.00 61.56 83 ASP A CA 1
ATOM 672 C C . ASP A 1 83 ? 19.849 9.379 -13.627 1.00 61.56 83 ASP A C 1
ATOM 674 O O . ASP A 1 83 ? 20.148 8.274 -13.161 1.00 61.56 83 ASP A O 1
ATOM 678 N N . PRO A 1 84 ? 20.781 10.214 -14.128 1.00 60.50 84 PRO A N 1
ATOM 679 C CA . PRO A 1 84 ? 22.211 9.898 -14.166 1.00 60.50 84 PRO A CA 1
ATOM 680 C C . PRO A 1 84 ? 22.805 9.543 -12.796 1.00 60.50 84 PRO A C 1
ATOM 682 O O . PRO A 1 84 ? 23.845 8.892 -12.729 1.00 60.50 84 PRO A O 1
ATOM 685 N N . ASN A 1 85 ? 22.152 9.960 -11.707 1.00 63.62 85 ASN A N 1
ATOM 686 C CA . ASN A 1 85 ? 22.583 9.705 -10.336 1.00 63.62 85 ASN A CA 1
ATOM 687 C C . ASN A 1 85 ? 21.954 8.442 -9.723 1.00 63.62 85 ASN A C 1
ATOM 689 O O . ASN A 1 85 ? 22.282 8.071 -8.593 1.00 63.62 85 ASN A O 1
ATOM 693 N N . CYS A 1 86 ? 21.040 7.775 -10.429 1.00 64.06 86 CYS A N 1
ATOM 694 C CA . CYS A 1 86 ? 20.345 6.599 -9.925 1.00 64.06 86 CYS A CA 1
ATOM 695 C C . CYS A 1 86 ? 21.014 5.300 -10.385 1.00 64.06 86 CYS A C 1
ATOM 697 O O . CYS A 1 86 ? 21.224 5.049 -11.570 1.00 64.06 86 CYS A O 1
ATOM 699 N N . ARG A 1 87 ? 21.289 4.409 -9.426 1.00 72.19 87 ARG A N 1
ATOM 700 C CA . ARG A 1 87 ? 21.810 3.063 -9.706 1.00 72.19 87 ARG A CA 1
ATOM 701 C C . ARG A 1 87 ? 20.712 2.106 -10.175 1.00 72.19 87 ARG A C 1
ATOM 703 O O . ARG A 1 87 ? 19.556 2.224 -9.769 1.00 72.19 87 ARG A O 1
ATOM 710 N N . THR A 1 88 ? 21.104 1.085 -10.936 1.00 72.50 88 THR A N 1
ATOM 711 C CA . THR A 1 88 ? 20.229 -0.027 -11.339 1.00 72.50 88 THR A CA 1
ATOM 712 C C . THR A 1 88 ? 19.580 -0.707 -10.128 1.00 72.50 88 THR A C 1
ATOM 714 O O . THR A 1 88 ? 20.215 -0.911 -9.086 1.00 72.50 88 THR A O 1
ATOM 717 N N . LEU A 1 89 ? 18.309 -1.091 -10.282 1.00 77.44 89 LEU A N 1
ATOM 718 C CA . LEU A 1 89 ? 17.554 -1.821 -9.268 1.00 77.44 89 LEU A CA 1
ATOM 719 C C . LEU A 1 89 ? 18.163 -3.214 -9.049 1.00 77.44 89 LEU A C 1
ATOM 721 O O . LEU A 1 89 ? 18.230 -4.026 -9.971 1.00 77.44 89 LEU A O 1
ATOM 725 N N . THR A 1 90 ? 18.599 -3.505 -7.825 1.00 83.56 90 THR A N 1
ATOM 726 C CA . THR A 1 90 ? 19.154 -4.822 -7.481 1.00 83.56 90 THR A CA 1
ATOM 727 C C . THR A 1 90 ? 18.051 -5.798 -7.078 1.00 83.56 90 THR A C 1
ATOM 729 O O . THR A 1 90 ? 16.941 -5.404 -6.715 1.00 83.56 90 THR A O 1
ATOM 732 N N . LEU A 1 91 ? 18.372 -7.094 -7.028 1.00 81.94 91 LEU A N 1
ATOM 733 C CA . LEU A 1 91 ? 17.475 -8.103 -6.453 1.00 81.94 91 LEU A CA 1
ATOM 734 C C . LEU A 1 91 ? 17.122 -7.802 -4.982 1.00 81.94 91 LEU A C 1
ATOM 736 O O . LEU A 1 91 ? 16.012 -8.087 -4.534 1.00 81.94 91 LEU A O 1
ATOM 740 N N . ALA A 1 92 ? 18.047 -7.226 -4.208 1.00 86.06 92 ALA A N 1
ATOM 741 C CA . ALA A 1 92 ? 17.764 -6.820 -2.833 1.00 86.06 92 ALA A CA 1
ATOM 742 C C . ALA A 1 92 ? 16.704 -5.711 -2.786 1.00 86.06 92 ALA A C 1
ATOM 744 O O . ALA A 1 92 ? 15.761 -5.807 -2.000 1.00 86.06 92 ALA A O 1
ATOM 745 N N . ASP A 1 93 ? 16.804 -4.723 -3.680 1.00 86.81 93 ASP A N 1
ATOM 746 C CA . ASP A 1 93 ? 15.809 -3.657 -3.807 1.00 86.81 93 ASP A CA 1
ATOM 747 C C . ASP A 1 93 ? 14.441 -4.226 -4.215 1.00 86.81 93 ASP A C 1
ATOM 749 O O . ASP A 1 93 ? 13.427 -3.873 -3.617 1.00 86.81 93 ASP A O 1
ATOM 753 N N . ALA A 1 94 ? 14.400 -5.164 -5.168 1.00 84.81 94 ALA A N 1
ATOM 754 C CA . ALA A 1 94 ? 13.158 -5.814 -5.585 1.00 84.81 94 ALA A CA 1
ATOM 755 C C . ALA A 1 94 ? 12.493 -6.609 -4.443 1.00 84.81 94 ALA A C 1
ATOM 757 O O . ALA A 1 94 ? 11.281 -6.516 -4.237 1.00 84.81 94 ALA A O 1
ATOM 758 N N . ARG A 1 95 ? 13.279 -7.351 -3.646 1.00 87.62 95 ARG A N 1
ATOM 759 C CA . ARG A 1 95 ? 12.774 -8.052 -2.450 1.00 87.62 95 ARG A CA 1
ATOM 760 C C . ARG A 1 95 ? 12.251 -7.078 -1.397 1.00 87.62 95 ARG A C 1
ATOM 762 O O . ARG A 1 95 ? 11.205 -7.330 -0.801 1.00 87.62 95 ARG A O 1
ATOM 769 N N . HIS A 1 96 ? 12.955 -5.970 -1.183 1.00 90.88 96 HIS A N 1
ATOM 770 C CA . HIS A 1 96 ? 12.519 -4.931 -0.259 1.00 90.88 96 HIS A CA 1
ATOM 771 C C . HIS A 1 96 ? 11.199 -4.298 -0.715 1.00 90.88 96 HIS A C 1
ATOM 773 O O . HIS A 1 96 ? 10.262 -4.187 0.073 1.00 90.88 96 HIS A O 1
ATOM 779 N N . PHE A 1 97 ? 11.087 -3.969 -2.001 1.00 91.31 97 PHE A N 1
ATOM 780 C CA . PHE A 1 97 ? 9.872 -3.409 -2.582 1.00 91.31 97 PHE A CA 1
ATOM 781 C C . PHE A 1 97 ? 8.678 -4.361 -2.468 1.00 91.31 97 PHE A C 1
ATOM 783 O O . PHE A 1 97 ? 7.601 -3.952 -2.036 1.00 91.31 97 PHE A O 1
ATOM 790 N N . ARG A 1 98 ? 8.883 -5.657 -2.737 1.00 91.00 98 ARG A N 1
ATOM 791 C CA . ARG A 1 98 ? 7.883 -6.700 -2.468 1.00 91.00 98 ARG A CA 1
ATOM 792 C C . ARG A 1 98 ? 7.437 -6.699 -1.007 1.00 91.00 98 ARG A C 1
ATOM 794 O O . ARG A 1 98 ? 6.237 -6.722 -0.749 1.00 91.00 98 ARG A O 1
ATOM 801 N N . SER A 1 99 ? 8.374 -6.648 -0.056 1.00 93.75 99 SER A N 1
ATOM 802 C CA . SER A 1 99 ? 8.027 -6.602 1.372 1.00 93.75 99 SER A CA 1
ATOM 803 C C . SER A 1 99 ? 7.210 -5.358 1.713 1.00 93.75 99 SER A C 1
ATOM 805 O O . SER A 1 99 ? 6.259 -5.447 2.481 1.00 93.75 99 SER A O 1
ATOM 807 N N . MET A 1 100 ? 7.533 -4.211 1.118 1.00 94.75 100 MET A N 1
ATOM 808 C CA . MET A 1 100 ? 6.780 -2.976 1.313 1.00 94.75 100 MET A CA 1
ATOM 809 C C . MET A 1 100 ? 5.348 -3.085 0.772 1.00 94.75 100 MET A C 1
ATOM 811 O O . MET A 1 100 ? 4.422 -2.739 1.497 1.00 94.75 100 MET A O 1
ATOM 815 N N . ILE A 1 101 ? 5.139 -3.647 -0.427 1.00 94.75 101 ILE A N 1
ATOM 816 C CA . ILE A 1 101 ? 3.789 -3.935 -0.948 1.00 94.75 101 ILE A CA 1
ATOM 817 C C . ILE A 1 101 ? 3.023 -4.835 0.032 1.00 94.75 101 ILE A C 1
ATOM 819 O O . ILE A 1 101 ? 1.879 -4.541 0.372 1.00 94.75 101 ILE A O 1
ATOM 823 N N . GLN A 1 102 ? 3.649 -5.909 0.524 1.00 93.75 102 GLN A N 1
ATOM 824 C CA . GLN A 1 102 ? 3.016 -6.833 1.472 1.00 93.75 102 GLN A CA 1
ATOM 825 C C . GLN A 1 102 ? 2.650 -6.148 2.796 1.00 93.75 102 GLN A C 1
ATOM 827 O O . GLN A 1 102 ? 1.545 -6.338 3.297 1.00 93.75 102 GLN A O 1
ATOM 832 N N . ARG A 1 103 ? 3.545 -5.315 3.341 1.00 95.62 103 ARG A N 1
ATOM 833 C CA . ARG A 1 103 ? 3.304 -4.547 4.572 1.00 95.62 103 ARG A CA 1
ATOM 834 C C . ARG A 1 103 ? 2.161 -3.554 4.398 1.00 95.62 103 ARG A C 1
ATOM 836 O O . ARG A 1 103 ? 1.281 -3.518 5.245 1.00 95.62 103 ARG A O 1
ATOM 843 N N . LEU A 1 104 ? 2.133 -2.801 3.298 1.00 95.88 104 LEU A N 1
ATOM 844 C CA . LEU A 1 104 ? 1.030 -1.883 2.993 1.00 95.88 104 LEU A CA 1
ATOM 845 C C . LEU A 1 104 ? -0.298 -2.629 2.821 1.00 95.88 104 LEU A C 1
ATOM 847 O O . LEU A 1 104 ? -1.324 -2.182 3.319 1.00 95.88 104 LEU A O 1
ATOM 851 N N . SER A 1 105 ? -0.274 -3.798 2.176 1.00 94.81 105 SER A N 1
ATOM 852 C CA . SER A 1 105 ? -1.460 -4.653 2.035 1.00 94.81 105 SER A CA 1
ATOM 853 C C . SER A 1 105 ? -1.985 -5.107 3.401 1.00 94.81 105 SER A C 1
ATOM 855 O O . SER A 1 105 ? -3.186 -5.034 3.652 1.00 94.81 105 SER A O 1
ATOM 857 N N . ALA A 1 106 ? -1.094 -5.542 4.296 1.00 94.94 106 ALA A N 1
ATOM 858 C CA . ALA A 1 106 ? -1.459 -5.940 5.652 1.00 94.94 106 ALA A CA 1
ATOM 859 C C . ALA A 1 106 ? -1.986 -4.756 6.477 1.00 94.94 106 ALA A C 1
ATOM 861 O O . ALA A 1 106 ? -3.008 -4.899 7.136 1.00 94.94 106 ALA A O 1
ATOM 862 N N . LEU A 1 107 ? -1.342 -3.586 6.390 1.00 94.62 107 LEU A N 1
ATOM 863 C CA . LEU A 1 107 ? -1.798 -2.362 7.057 1.00 94.62 107 LEU A CA 1
ATOM 864 C C . LEU A 1 107 ? -3.219 -1.990 6.633 1.00 94.62 107 LEU A C 1
ATOM 866 O O . LEU A 1 107 ? -4.064 -1.773 7.490 1.00 94.62 107 LEU A O 1
ATOM 870 N N . LEU A 1 108 ? -3.506 -1.991 5.329 1.00 94.81 108 LEU A N 1
ATOM 871 C CA . LEU A 1 108 ? -4.856 -1.716 4.834 1.00 94.81 108 LEU A CA 1
ATOM 872 C C . LEU A 1 108 ? -5.874 -2.749 5.332 1.00 94.81 108 LEU A C 1
ATOM 874 O O . LEU A 1 108 ? -6.972 -2.374 5.723 1.00 94.81 108 LEU A O 1
ATOM 878 N N . ALA A 1 109 ? -5.516 -4.035 5.344 1.00 94.19 109 ALA A N 1
ATOM 879 C CA . ALA A 1 109 ? -6.408 -5.095 5.814 1.00 94.19 109 ALA A CA 1
ATOM 880 C C . ALA A 1 109 ? -6.690 -5.031 7.327 1.00 94.19 109 ALA A C 1
ATOM 882 O O . ALA A 1 109 ? -7.751 -5.470 7.760 1.00 94.19 109 ALA A O 1
ATOM 883 N N . LEU A 1 110 ? -5.751 -4.506 8.118 1.00 95.25 110 LEU A N 1
ATOM 884 C CA . LEU A 1 110 ? -5.867 -4.387 9.574 1.00 95.25 110 LEU A CA 1
ATOM 885 C C . LEU A 1 110 ? -6.402 -3.026 10.034 1.00 95.25 110 LEU A C 1
ATOM 887 O O . LEU A 1 110 ? -6.697 -2.878 11.215 1.00 95.25 110 LEU A O 1
ATOM 891 N N . HIS A 1 111 ? -6.531 -2.052 9.131 1.00 92.81 111 HIS A N 1
ATOM 892 C CA . HIS A 1 111 ? -6.794 -0.654 9.474 1.00 92.81 111 HIS A CA 1
ATOM 893 C C . HIS A 1 111 ? -8.022 -0.474 10.375 1.00 92.81 111 HIS A C 1
ATOM 895 O O . HIS A 1 111 ? -7.897 0.090 11.452 1.00 92.81 111 HIS A O 1
ATOM 901 N N . GLU A 1 112 ? -9.163 -1.054 9.998 1.00 93.06 112 GLU A N 1
ATOM 902 C CA . GLU A 1 112 ? -10.408 -0.948 10.772 1.00 93.06 112 GLU A CA 1
ATOM 903 C C . GLU A 1 112 ? -10.274 -1.532 12.188 1.00 93.06 112 GLU A C 1
ATOM 905 O O . GLU A 1 112 ? -10.744 -0.944 13.158 1.00 93.06 112 GLU A O 1
ATOM 910 N N . GLN A 1 113 ? -9.586 -2.670 12.329 1.00 94.88 113 GLN A N 1
ATOM 911 C CA . GLN A 1 113 ? -9.349 -3.279 13.642 1.00 94.88 113 GLN A CA 1
ATOM 912 C C . GLN A 1 113 ? -8.428 -2.406 14.497 1.00 94.88 113 GLN A C 1
ATOM 914 O O . GLN A 1 113 ? -8.622 -2.297 15.705 1.00 94.88 113 GLN A O 1
ATOM 919 N N . MET A 1 114 ? -7.419 -1.785 13.881 1.00 94.62 114 MET A N 1
ATOM 920 C CA . MET A 1 114 ? -6.517 -0.871 14.578 1.00 94.62 114 MET A CA 1
ATOM 921 C C . MET A 1 114 ? -7.247 0.383 15.059 1.00 94.62 114 MET A C 1
ATOM 923 O O . MET A 1 114 ? -7.014 0.799 16.192 1.00 94.62 114 MET A O 1
ATOM 927 N N . ASP A 1 115 ? -8.138 0.944 14.242 1.00 95.25 115 ASP A N 1
ATOM 928 C CA . ASP A 1 115 ? -8.926 2.125 14.603 1.00 95.25 115 ASP A CA 1
ATOM 929 C C . ASP A 1 115 ? -9.858 1.818 15.787 1.00 95.25 115 ASP A C 1
ATOM 931 O O . ASP A 1 115 ? -9.856 2.548 16.774 1.00 95.25 115 ASP A O 1
ATOM 935 N N . GLN A 1 116 ? -10.556 0.677 15.763 1.00 95.75 116 GLN A N 1
ATOM 936 C CA . GLN A 1 116 ? -11.408 0.232 16.877 1.00 95.75 116 GLN A CA 1
ATOM 937 C C . GLN A 1 116 ? -10.623 0.047 18.182 1.00 95.75 116 GLN A C 1
ATOM 939 O O . GLN A 1 116 ? -11.062 0.477 19.248 1.00 95.75 116 GLN A O 1
ATOM 944 N N . LEU A 1 117 ? -9.448 -0.587 18.110 1.00 95.50 117 LEU A N 1
ATOM 945 C CA . LEU A 1 117 ? -8.582 -0.768 19.278 1.00 95.50 117 LEU A CA 1
ATOM 946 C C . LEU A 1 117 ? -8.071 0.571 19.816 1.00 95.50 117 LEU A C 1
ATOM 948 O O . LEU A 1 117 ? -7.960 0.744 21.029 1.00 95.50 117 LEU A O 1
ATOM 952 N N . TYR A 1 118 ? -7.760 1.513 18.926 1.00 95.00 118 TYR A N 1
ATOM 953 C CA . TYR A 1 118 ? -7.336 2.850 19.316 1.00 95.00 118 TYR A CA 1
ATOM 954 C C . TYR A 1 118 ? -8.465 3.622 20.006 1.00 95.00 118 TYR A C 1
ATOM 956 O O . TYR A 1 118 ? -8.230 4.211 21.058 1.00 95.00 118 TYR A O 1
ATOM 964 N N . GLU A 1 119 ? -9.686 3.581 19.470 1.00 95.69 119 GLU A N 1
ATOM 965 C CA . GLU A 1 119 ? -10.859 4.217 20.081 1.00 95.69 119 GLU A CA 1
ATOM 966 C C . GLU A 1 119 ? -11.144 3.668 21.483 1.00 95.69 119 GLU A C 1
ATOM 968 O O . GLU A 1 119 ? -11.359 4.443 22.414 1.00 95.69 119 GLU A O 1
ATOM 973 N N . GLN A 1 120 ? -11.078 2.346 21.659 1.00 95.50 120 GLN A N 1
ATOM 974 C CA . GLN A 1 120 ? -11.231 1.704 22.968 1.00 95.50 120 GLN A CA 1
ATOM 975 C C . GLN A 1 120 ? -10.143 2.156 23.947 1.00 95.50 120 GLN A C 1
ATOM 977 O O . GLN A 1 120 ? -10.446 2.607 25.049 1.00 95.50 120 GLN A O 1
ATOM 982 N N . ALA A 1 121 ? -8.876 2.109 23.528 1.00 94.25 121 ALA A N 1
ATOM 983 C CA . ALA A 1 121 ? -7.760 2.536 24.366 1.00 94.25 121 ALA A CA 1
ATOM 984 C C . ALA A 1 121 ? -7.835 4.028 24.734 1.00 94.25 121 ALA A C 1
ATOM 986 O O . ALA A 1 121 ? -7.442 4.411 25.835 1.00 94.25 121 ALA A O 1
ATOM 987 N N . ALA A 1 122 ? -8.334 4.871 23.827 1.00 92.88 122 ALA A N 1
ATOM 988 C CA . ALA A 1 122 ? -8.542 6.290 24.077 1.00 92.88 122 ALA A CA 1
ATOM 989 C C . ALA A 1 122 ? -9.697 6.542 25.060 1.00 92.88 122 ALA A C 1
ATOM 991 O O . ALA A 1 122 ? -9.583 7.426 25.906 1.00 92.88 122 ALA A O 1
ATOM 992 N N . ALA A 1 123 ? -10.783 5.767 24.976 1.00 91.06 123 ALA A N 1
ATOM 993 C CA . ALA A 1 123 ? -11.916 5.859 25.898 1.00 91.06 123 ALA A CA 1
ATOM 994 C C . ALA A 1 123 ? -11.556 5.398 27.322 1.00 91.06 123 ALA A C 1
ATOM 996 O O . ALA A 1 123 ? -11.990 6.015 28.293 1.00 91.06 123 ALA A O 1
ATOM 997 N N . ASP A 1 124 ? -10.720 4.365 27.438 1.00 90.75 124 ASP A N 1
ATOM 998 C CA . ASP A 1 124 ? -10.251 3.817 28.717 1.00 90.75 124 ASP A CA 1
ATOM 999 C C . ASP A 1 124 ? -9.062 4.598 29.318 1.00 90.75 124 ASP A C 1
ATOM 1001 O O . ASP A 1 124 ? -8.540 4.241 30.379 1.00 90.75 124 ASP A O 1
ATOM 1005 N N . ALA A 1 125 ? -8.590 5.659 28.655 1.00 88.94 125 ALA A N 1
ATOM 1006 C CA . ALA A 1 125 ? -7.414 6.401 29.089 1.00 88.94 125 ALA A CA 1
ATOM 1007 C C . ALA A 1 125 ? -7.650 7.135 30.424 1.00 88.94 125 ALA A C 1
ATOM 1009 O O . ALA A 1 125 ? -8.616 7.880 30.602 1.00 88.94 125 ALA A O 1
ATOM 1010 N N . PHE A 1 126 ? -6.712 6.986 31.365 1.00 86.12 126 PHE A N 1
ATOM 1011 C CA . PHE A 1 126 ? -6.733 7.753 32.610 1.00 86.12 126 PHE A CA 1
ATOM 1012 C C . PHE A 1 126 ? -6.454 9.235 32.344 1.00 86.12 126 PHE A C 1
ATOM 1014 O O . PHE A 1 126 ? -5.496 9.586 31.652 1.00 86.12 126 PHE A O 1
ATOM 1021 N N . SER A 1 127 ? -7.251 10.115 32.951 1.00 81.12 127 SER A N 1
ATOM 1022 C CA . SER A 1 127 ? -6.950 11.543 32.978 1.00 81.12 127 SER A CA 1
ATOM 1023 C C . SER A 1 127 ? -5.848 11.859 33.997 1.00 81.12 127 SER A C 1
ATOM 1025 O O . SER A 1 127 ? -5.594 11.100 34.937 1.00 81.12 127 SER A O 1
ATOM 1027 N N . ALA A 1 128 ? -5.194 13.012 33.838 1.00 76.69 128 ALA A N 1
ATOM 1028 C CA . ALA A 1 128 ? -4.215 13.494 34.814 1.00 76.69 128 ALA A CA 1
ATOM 1029 C C . ALA A 1 128 ? -4.850 13.702 36.204 1.00 76.69 128 ALA A C 1
ATOM 1031 O O . ALA A 1 128 ? -4.177 13.546 37.223 1.00 76.69 128 ALA A O 1
ATOM 1032 N N . GLU A 1 129 ? -6.146 14.021 36.248 1.00 81.38 129 GLU A N 1
ATOM 1033 C CA . GLU A 1 129 ? -6.950 14.102 37.465 1.00 81.38 129 GLU A CA 1
ATOM 1034 C C . GLU A 1 129 ? -7.148 12.728 38.118 1.00 81.38 129 GLU A C 1
ATOM 1036 O O . GLU A 1 129 ? -6.934 12.607 39.323 1.00 81.38 129 GLU A O 1
ATOM 1041 N N . ASN A 1 130 ? -7.461 11.681 37.341 1.00 84.38 130 ASN A N 1
ATOM 1042 C CA . ASN A 1 130 ? -7.600 10.308 37.851 1.00 84.38 130 ASN A CA 1
ATOM 1043 C C . ASN A 1 130 ? -6.297 9.784 38.481 1.00 84.38 130 ASN A C 1
ATOM 1045 O O . ASN A 1 130 ? -6.333 8.924 39.356 1.00 84.38 130 ASN A O 1
ATOM 1049 N N . LEU A 1 131 ? -5.151 10.311 38.043 1.00 82.31 131 LEU A N 1
ATOM 1050 C CA . LEU A 1 131 ? -3.825 9.975 38.565 1.00 82.31 131 LEU A CA 1
ATOM 1051 C C . LEU A 1 131 ? -3.354 10.906 39.699 1.00 82.31 131 LEU A C 1
ATOM 1053 O O . LEU A 1 131 ? -2.239 10.746 40.189 1.00 82.31 131 LEU A O 1
ATOM 1057 N N . GLY A 1 132 ? -4.161 11.891 40.113 1.00 82.69 132 GLY A N 1
ATOM 1058 C CA . GLY A 1 132 ? -3.808 12.843 41.177 1.00 82.69 132 GLY A CA 1
ATOM 1059 C C . GLY A 1 132 ? -2.693 13.833 40.811 1.00 82.69 132 GLY A C 1
ATOM 1060 O O . GLY A 1 132 ? -2.184 14.542 41.677 1.00 82.69 132 GLY A O 1
ATOM 1061 N N . LEU A 1 133 ? -2.314 13.920 39.532 1.00 79.12 133 LEU A N 1
ATOM 1062 C CA . LEU A 1 133 ? -1.148 14.683 39.069 1.00 79.12 133 LEU A CA 1
ATOM 1063 C C . LEU A 1 133 ? -1.411 16.189 38.908 1.00 79.12 133 LEU A C 1
ATOM 1065 O O . LEU A 1 133 ? -0.468 16.953 38.740 1.00 79.12 133 LEU A O 1
ATOM 1069 N N . ARG A 1 134 ? -2.671 16.645 38.969 1.00 62.69 134 ARG A N 1
ATOM 1070 C CA . ARG A 1 134 ? -3.026 18.081 38.911 1.00 62.69 134 ARG A CA 1
ATOM 1071 C C . ARG A 1 134 ? -3.119 18.777 40.280 1.00 62.69 134 ARG A C 1
ATOM 1073 O O . ARG A 1 134 ? -3.464 19.953 40.318 1.00 62.69 134 ARG A O 1
ATOM 1080 N N . GLY A 1 135 ? -2.819 18.082 41.384 1.00 60.22 135 GLY A N 1
ATOM 1081 C CA . GLY A 1 135 ? -2.937 18.611 42.756 1.00 60.22 135 GLY A CA 1
ATOM 1082 C C . GLY A 1 135 ? -1.623 18.811 43.523 1.00 60.22 135 GLY A C 1
ATOM 1083 O O . GLY A 1 135 ? -1.638 19.386 44.605 1.00 60.22 135 GLY A O 1
ATOM 1084 N N . ALA A 1 136 ? -0.491 18.368 42.979 1.00 60.69 136 ALA A N 1
ATOM 1085 C CA . ALA A 1 136 ? 0.842 18.632 43.515 1.00 60.69 136 ALA A CA 1
ATOM 1086 C C . ALA A 1 136 ? 1.574 19.405 42.407 1.00 60.69 136 ALA A C 1
ATOM 1088 O O . ALA A 1 136 ? 1.735 18.876 41.318 1.00 60.69 136 ALA A O 1
ATOM 1089 N N . ILE A 1 137 ? 2.021 20.652 42.526 1.00 57.66 137 ILE A N 1
ATOM 1090 C CA . ILE A 1 137 ? 2.729 21.312 43.619 1.00 57.66 137 ILE A CA 1
ATOM 1091 C C . ILE A 1 137 ? 2.590 22.830 43.370 1.00 57.66 137 ILE A C 1
ATOM 1093 O O . ILE A 1 137 ? 2.889 23.265 42.261 1.00 57.66 137 ILE A O 1
ATOM 1097 N N . VAL A 1 138 ? 2.230 23.627 44.379 1.00 54.47 138 VAL A N 1
ATOM 1098 C CA . VAL A 1 138 ? 2.904 24.909 44.674 1.00 54.47 138 VAL A CA 1
ATOM 1099 C C . VAL A 1 138 ? 2.869 25.059 46.198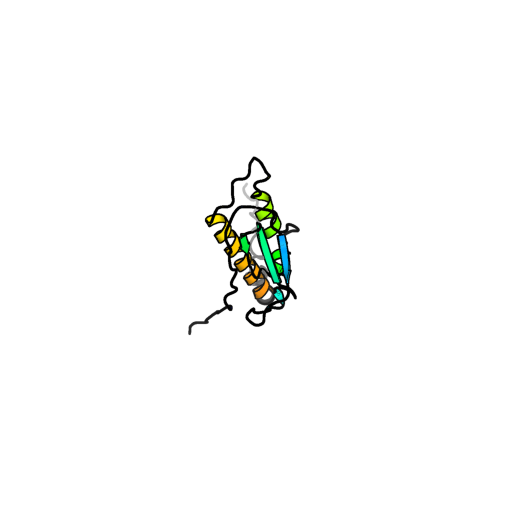 1.00 54.47 138 VAL A C 1
ATOM 1101 O O . VAL A 1 138 ? 1.945 25.645 46.751 1.00 54.47 138 VAL A O 1
ATOM 1104 N N . GLU A 1 139 ? 3.833 24.459 46.903 1.00 55.47 139 GLU A N 1
ATOM 1105 C CA . GLU A 1 139 ? 4.175 24.953 48.241 1.00 55.47 139 GLU A CA 1
ATOM 1106 C C . GLU A 1 139 ? 4.722 26.372 48.043 1.00 55.47 139 GLU A C 1
ATOM 1108 O O . GLU A 1 139 ? 5.752 26.561 47.391 1.00 55.47 139 GLU A O 1
ATOM 1113 N N . GLU A 1 140 ? 4.000 27.378 48.541 1.00 53.06 140 GLU A N 1
ATOM 1114 C CA . GLU A 1 140 ? 4.537 28.725 48.720 1.00 53.06 140 GLU A CA 1
ATOM 1115 C C . GLU A 1 140 ? 5.808 28.612 49.562 1.00 53.06 140 GLU A C 1
ATOM 1117 O O . GLU A 1 140 ? 5.747 28.335 50.758 1.00 53.06 140 GLU A O 1
ATOM 1122 N N . VAL A 1 141 ? 6.969 28.821 48.939 1.00 62.94 141 VAL A N 1
ATOM 1123 C CA . VAL A 1 141 ? 8.213 29.060 49.673 1.00 62.94 141 VAL A CA 1
ATOM 1124 C C . VAL A 1 141 ? 7.999 30.363 50.448 1.00 62.94 141 VAL A C 1
ATOM 1126 O O . VAL A 1 141 ? 7.878 31.413 49.807 1.00 62.94 141 VAL A O 1
ATOM 1129 N N . PRO A 1 142 ? 7.921 30.352 51.793 1.00 54.53 142 PRO A N 1
ATOM 1130 C CA . PRO A 1 142 ? 7.716 31.577 52.542 1.00 54.53 142 PRO A CA 1
ATOM 1131 C C . PRO A 1 142 ? 8.951 32.445 52.336 1.00 54.53 142 PRO A C 1
ATOM 1133 O O . PRO A 1 142 ? 10.061 32.068 52.715 1.00 54.53 142 PRO A O 1
ATOM 1136 N N . ASN A 1 143 ? 8.770 33.610 51.716 1.00 61.09 143 ASN A N 1
ATOM 1137 C CA . ASN A 1 143 ? 9.813 34.619 51.660 1.00 61.09 143 ASN A CA 1
ATOM 1138 C C . ASN A 1 143 ? 9.964 35.203 53.069 1.00 61.09 143 ASN A C 1
ATOM 1140 O O . ASN A 1 143 ? 9.272 36.142 53.459 1.00 61.09 143 ASN A O 1
ATOM 1144 N N . SER A 1 144 ? 10.788 34.562 53.890 1.00 63.06 144 SER A N 1
ATOM 1145 C CA . SER A 1 144 ? 11.139 35.033 55.223 1.00 63.06 144 SER A CA 1
ATOM 1146 C C . SER A 1 144 ? 12.550 34.578 55.558 1.00 63.06 144 SER A C 1
ATOM 1148 O O . SER A 1 144 ? 12.764 33.464 56.023 1.00 63.06 144 SER A O 1
ATOM 1150 N N . MET A 1 145 ? 13.514 35.473 55.366 1.00 41.72 145 MET A N 1
ATOM 1151 C CA . MET A 1 145 ? 14.641 35.602 56.285 1.00 41.72 145 MET A CA 1
ATOM 1152 C C . MET A 1 145 ? 15.062 37.082 56.367 1.00 41.72 145 MET A C 1
ATOM 1154 O O . MET A 1 145 ? 14.727 37.842 55.457 1.00 41.72 145 MET A O 1
ATOM 1158 N N . PRO A 1 146 ? 15.665 37.476 57.502 1.00 54.53 146 PRO A N 1
ATOM 1159 C CA . PRO A 1 146 ? 15.612 38.816 58.096 1.00 54.53 146 PRO A CA 1
ATOM 1160 C C . PRO A 1 146 ? 16.403 39.901 57.364 1.00 54.53 146 PRO A C 1
ATOM 1162 O O . PRO A 1 146 ? 17.364 39.562 56.637 1.00 54.53 146 PRO A O 1
#

Sequence (146 aa):
MVVLWRLPTFAVTIAYFGGGKGKWVERSFTAAEQAIPAWGPRTGDLYINPDVLFANVPQRVWQYELGGYPVLKKWLGYRRTEDPNCRTLTLADARHFRSMIQRLSALLALHEQMDQLYEQAAADAFSAENLGLRGAIVEEVPNSMP

pLDDT: mean 77.91, std 19.38, range [21.95, 95.88]

Foldseek 3Di:
DDPPPDDPDPDWDWFDDDADDFDWDKDADDPVDDDDVLLPRIFTWTDRDPGITTGGQGPCLQQPDDPNHRVLNVLSVQQHPVPVPHDHQDPVNVVVSVVSSVVSVVCSNCVVVVVVVVVVCVVPDDDCVNVVNVPDDDPPPPPDDD

Secondary structure (DSSP, 8-state):
-------------B--------EEEEEPPPTTS---GGG-S-EEEEESSSS-EEEEEEHHHHT-EETTEEHHHHHHHTT-TTSTTPPPPPHHHHHHHHHHHHHHHHHHHHHHHHHHHHHHHHHTPPPTTTTTTTS-----------

=== Feature glossary ===
The record interleaves many kinds of information about one protein. Here is each kind framed as the question it answers.

Q: What are the backbone torsion angles?
A: φ (phi) and ψ (psi) are the two rotatable backbone dihedrals per residue: φ is the C(i-1)–N–Cα–C torsion, ψ is the N–Cα–C–N(i+1) torsion, both in degrees on (−180°, 180°]. α-helical residues cluster near (−60°, −45°); β-strand residues near (−120°, +130°). A Ramachandran plot is simply a scatter of (φ, ψ) for every residue.

Q: What is the amino-acid chain?
A: This is the polypeptide sequence — one letter per residue, N-terminus first. Length ranges from a few dozen residues for small domains to over a thousand for large multi-domain proteins.

Q: How mobile is each atom in the crystal?
A: For experimental (PDB) structures, the B-factor (temperature factor) quantifies the positional spread of each atom in the crystal — a combination of thermal vibration and static disorder — in units of Å². High B-factors mark flexible loops or poorly resolved regions; low B-factors mark the rigid, well-ordered core.

Q: Are the domains correctly placed relative to each other?
A: Predicted Aligned Error (PAE) is an AlphaFold confidence matrix: entry (i, j) is the expected error in the position of residue j, in ångströms, when the prediction is superimposed on the true structure at residue i. Low PAE within a block of residues means that block is internally rigid and well-predicted; high PAE between two blocks means their relative placement is uncertain even if each block individually is confident.

Q: How confident is the AlphaFold model at each residue?
A: pLDDT is the predicted lDDT-Cα score: AlphaFold's confidence that the local environment of each residue (all inter-atomic distances within 15 Å) is correctly placed. It is a per-residue number between 0 and 100, with higher meaning more reliable.

Q: What family and function is it annotated with?
A: Functional annotations link the protein to curated databases. InterPro entries identify conserved domains and families by matching the sequence against member-database signatures (Pfam, PROSITE, CDD, …). Gene Ontology (GO) terms describe molecular function, biological process, and cellular component in a controlled vocabulary. CATH places the structure in a hierarchical fold classification (Class/Architecture/Topology/Homologous-superfamily). The organism is the source species.

Q: How big and how compact is the whole molecule?
A: Three whole-structure scalars: the radius of gyration (RMS distance of Cα from centroid, in Å), the count of Cα–Cα contacts (pairs closer than 8 Å and separated by more than four residues in sequence — i.e. tertiary, not local, contacts), and the bounding-box dimensions. Together they distinguish compact globular folds from extended fibres or disordered chains.

Q: What known structures does this most resemble?
A: The Foldseek neighbor list gives the closest experimentally determined structures in the PDB, ranked by structural alignment. TM-score near 1 means near-identical fold; near 0.3 means only rough topology match. This is how one finds what a novel AlphaFold prediction most resembles in the solved-structure universe.

Q: Which residues are buried vs exposed?
A: SASA measures how much of the protein is reachable by solvent. It is computed by rolling a water-sized probe over the atomic surface and summing the exposed area (Å²). Per-residue SASA distinguishes core (buried, low SASA) from surface (exposed, high SASA) residues; total SASA is a whole-molecule size measure.

Q: Which residues are in helices, strands, or loops?
A: Eight-state secondary structure (DSSP): H is the canonical α-helix, G the tighter 3₁₀-helix, I the wider π-helix; E/B are β-structure, T and S are turns and bends, and '-' is everything else. DSSP derives these from the pattern of main-chain N–H···O=C hydrogen bonds, not from the sequence.

Q: Where is each backbone atom in 3D?
A: Structure coordinates are given as an mmCIF _atom_site loop: one row per atom with element, residue name, chain id, sequence number, and x/y/z position in Å. Only the four main-chain atoms per residue are included here; side chains are omitted to keep the record compact.

Q: What if only a Cα trace is available?
A: Three-state secondary structure (P-SEA) collapses the eight DSSP classes into helix (a), strand (b), and coil (c). P-SEA assigns these from Cα geometry alone — distances and angles — without requiring backbone oxygens, so it works on any Cα trace.

Q: What do the rendered images show?
A: The six renders are orthographic views along the three Cartesian axes in both directions. Representation (cartoon, sticks, or surface) and color scheme (sequence-rainbow or by-chain) vary across proteins so the training set covers all the common visualization conventions.

Q: What does the local fold look like, residue by residue?
A: Foldseek's 3Di representation compresses backbone geometry into a per-residue letter drawn from a learned twenty-state alphabet. It captures the tertiary interaction pattern around each residue — which residues are packed against it in space, regardless of where they are in sequence.

Q: What do the diagnostic plots show?
A: The contact map is a binary N×N matrix image: pixel (i, j) is dark where Cα_i and Cα_j are within 8 Å and |i−j|>4. Because the |i−j|>4 filter removes local helical contacts, off-diagonal stripes parallel to the main diagonal indicate parallel β-sheets; stripes perpendicular to it indicate antiparallel β-sheets. The Ramachandran plot scatters every residue's (φ, ψ) pair against the sterically allowed regions. The PAE heatmap renders the predicted-aligned-error matrix.